Protein AF-A0A1M7YUY5-F1 (afdb_monomer)

Secondary structure (DSSP, 8-state):
---EEEEEE--STT--EEEEEEETTTEEEEEETTTTEEEEEEGGGEEEEEETTEEEEEE--TTS--EEEEEEHHHHHHHHHHHHHHHHHHHHHHS--

Radius of gyration: 13.67 Å; Cα contacts (8 Å, |Δi|>4): 174; chains: 1; bounding box: 39×31×27 Å

Foldseek 3Di:
DDWDWDWFQFPDPVSWIKIWIQALVFKIWIDTPPPRDIDIAGNVQWDWDDDPQKIKIWGDDVPDDIDITIGGPVVVVVVVVSNVVSPVVVVVVVVVD

Solvent-accessible surface area (backbone atoms only — not comparable to full-atom values): 5400 Å² total; per-residue (Å²): 138,76,71,46,77,47,79,44,59,29,73,52,100,78,55,40,43,35,40,37,36,44,36,53,91,52,35,38,36,36,38,35,58,95,67,88,43,76,47,61,26,44,53,95,40,52,44,81,48,77,59,86,73,31,19,39,41,34,35,42,32,91,97,54,78,68,47,73,49,40,25,37,40,70,59,42,50,51,52,50,50,52,54,50,50,31,48,49,58,50,53,56,64,68,70,77,115

Mean predicted aligned error: 6.81 Å

Organism: NCBI:txid1117707

pLDDT: mean 82.62, std 11.57, range [49.31, 92.75]

Structure (mmCIF, N/CA/C/O backbone):
data_AF-A0A1M7YUY5-F1
#
_entry.id   AF-A0A1M7YUY5-F1
#
loop_
_atom_site.group_PDB
_atom_site.id
_atom_site.type_symbol
_atom_site.label_atom_id
_atom_site.label_alt_id
_atom_site.label_comp_id
_atom_site.label_asym_id
_atom_site.label_entity_id
_atom_site.label_seq_id
_atom_site.pdbx_PDB_ins_code
_atom_site.Cartn_x
_atom_site.Cartn_y
_atom_site.Cartn_z
_atom_site.occupancy
_atom_site.B_iso_or_equiv
_atom_site.auth_seq_id
_atom_site.auth_comp_id
_atom_site.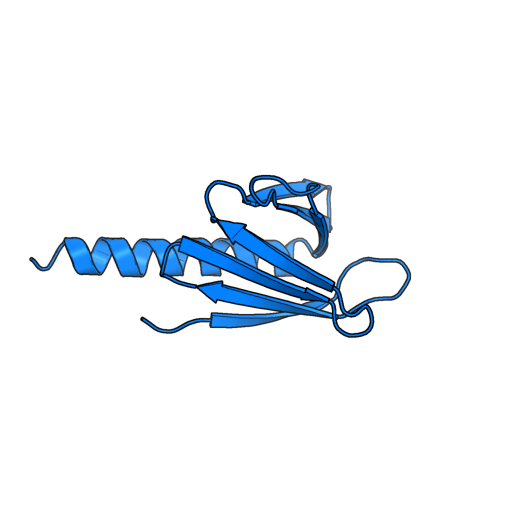auth_asym_id
_atom_site.auth_atom_id
_atom_site.pdbx_PDB_model_num
ATOM 1 N N . MET A 1 1 ? -20.863 2.240 0.495 1.00 56.28 1 MET A N 1
ATOM 2 C CA . MET A 1 1 ? -19.391 2.151 0.452 1.00 56.28 1 MET A CA 1
ATOM 3 C C . MET A 1 1 ? -18.991 1.442 -0.824 1.00 56.28 1 MET A C 1
ATOM 5 O O . MET A 1 1 ? -19.504 0.357 -1.069 1.00 56.28 1 MET A O 1
ATOM 9 N N . ILE A 1 2 ? -18.177 2.083 -1.662 1.00 74.19 2 ILE A N 1
ATOM 10 C CA . ILE A 1 2 ? -17.746 1.531 -2.951 1.00 74.19 2 ILE A CA 1
ATOM 11 C C . ILE A 1 2 ? -16.278 1.150 -2.810 1.00 74.19 2 ILE A C 1
ATOM 13 O O . ILE A 1 2 ? -15.439 2.000 -2.538 1.00 74.19 2 ILE A O 1
ATOM 17 N N . THR A 1 3 ? -15.980 -0.132 -2.971 1.00 82.81 3 THR A N 1
ATOM 18 C CA . THR A 1 3 ? -14.606 -0.623 -3.018 1.00 82.81 3 THR A CA 1
ATOM 19 C C . THR A 1 3 ? -13.960 -0.198 -4.334 1.00 82.81 3 THR A C 1
ATOM 21 O O . THR A 1 3 ? -14.521 -0.445 -5.406 1.00 82.81 3 THR A O 1
ATOM 24 N N . VAL A 1 4 ? -12.784 0.430 -4.273 1.00 87.06 4 VAL A N 1
ATOM 25 C CA . VAL A 1 4 ? -12.058 0.860 -5.474 1.00 87.06 4 VAL A CA 1
ATOM 26 C C . VAL A 1 4 ? -11.063 -0.215 -5.883 1.00 87.06 4 VAL A C 1
ATOM 28 O O . VAL A 1 4 ? -10.244 -0.657 -5.084 1.00 87.06 4 VAL A O 1
ATOM 31 N N . HIS A 1 5 ? -11.118 -0.611 -7.152 1.00 90.94 5 HIS A N 1
ATOM 32 C CA . HIS A 1 5 ? -10.227 -1.606 -7.735 1.00 90.94 5 HIS A CA 1
ATOM 33 C C . HIS A 1 5 ? -9.270 -0.941 -8.722 1.00 90.94 5 HIS A C 1
ATOM 35 O O . HIS A 1 5 ? -9.706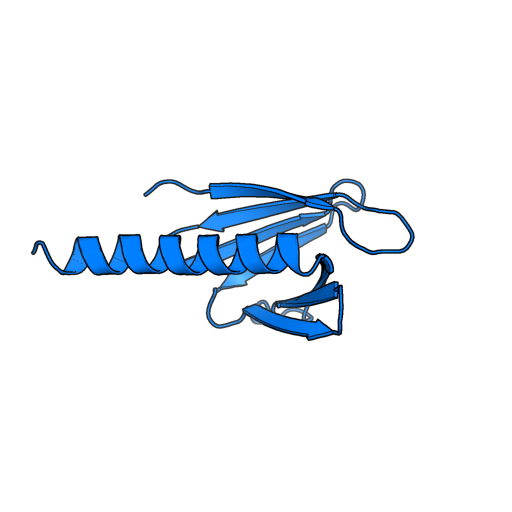 -0.283 -9.673 1.00 90.94 5 HIS A O 1
ATOM 41 N N . ARG A 1 6 ? -7.963 -1.141 -8.540 1.00 90.00 6 ARG A N 1
ATOM 42 C CA . ARG A 1 6 ? -6.930 -0.551 -9.394 1.00 90.00 6 ARG A CA 1
ATOM 43 C C . ARG A 1 6 ? -5.833 -1.553 -9.713 1.00 90.00 6 ARG A C 1
ATOM 45 O O . ARG A 1 6 ? -5.404 -2.312 -8.858 1.00 90.00 6 ARG A O 1
ATOM 52 N N . ASN A 1 7 ? -5.384 -1.572 -10.962 1.00 89.75 7 ASN A N 1
ATOM 53 C CA . ASN A 1 7 ? -4.283 -2.431 -11.387 1.00 89.75 7 ASN A CA 1
ATOM 54 C C . ASN A 1 7 ? -3.043 -1.576 -11.604 1.00 89.75 7 ASN A C 1
ATOM 56 O O . ASN A 1 7 ? -3.080 -0.669 -12.433 1.00 89.75 7 ASN A O 1
ATOM 60 N N . TYR A 1 8 ? -1.953 -1.923 -10.932 1.00 89.75 8 TYR A N 1
ATOM 61 C CA . TYR A 1 8 ? -0.666 -1.265 -11.100 1.00 89.75 8 TYR A CA 1
ATOM 62 C C . TYR A 1 8 ? 0.376 -2.216 -11.665 1.00 89.75 8 TYR A C 1
ATOM 64 O O . TYR A 1 8 ? 0.346 -3.430 -11.433 1.00 89.75 8 TYR A O 1
ATOM 72 N N . PHE A 1 9 ? 1.323 -1.649 -12.405 1.00 87.00 9 PHE A N 1
ATOM 73 C CA . PHE A 1 9 ? 2.507 -2.372 -12.835 1.00 87.00 9 PHE A CA 1
ATOM 74 C C . PHE A 1 9 ? 3.577 -2.251 -11.759 1.00 87.00 9 PHE A C 1
ATOM 76 O O . PHE A 1 9 ? 3.994 -1.159 -11.377 1.00 87.00 9 PHE A O 1
ATOM 83 N N . MET A 1 10 ? 4.031 -3.395 -11.266 1.00 85.56 10 MET A N 1
ATOM 84 C CA . MET A 1 10 ? 5.144 -3.450 -10.343 1.00 85.56 10 MET A CA 1
ATOM 85 C C . MET A 1 10 ? 6.434 -3.162 -11.092 1.00 85.56 10 MET A C 1
ATOM 87 O O . MET A 1 10 ? 6.707 -3.734 -12.147 1.00 85.56 10 MET A O 1
ATOM 91 N N . HIS A 1 11 ? 7.280 -2.346 -10.484 1.00 82.75 11 HIS A N 1
ATOM 92 C CA . HIS A 1 11 ? 8.619 -2.068 -10.972 1.00 82.75 11 HIS A CA 1
ATOM 93 C C . HIS A 1 11 ? 9.612 -3.155 -10.509 1.00 82.75 11 HIS A C 1
ATOM 95 O O . HIS A 1 11 ? 10.687 -2.857 -9.982 1.00 82.75 11 HIS A O 1
ATOM 101 N N . ASP A 1 12 ? 9.216 -4.427 -10.653 1.00 77.06 12 ASP A N 1
ATOM 102 C CA . ASP A 1 12 ? 10.043 -5.607 -10.381 1.00 77.06 12 ASP A CA 1
ATOM 103 C C . ASP A 1 12 ? 10.694 -6.140 -11.671 1.00 77.06 12 ASP A C 1
ATOM 105 O O . ASP A 1 12 ? 10.395 -5.681 -12.771 1.00 77.06 12 ASP A O 1
ATOM 109 N N . HIS A 1 13 ? 11.600 -7.115 -11.548 1.00 67.94 13 HIS A N 1
ATOM 110 C CA . HIS A 1 13 ? 12.311 -7.687 -12.702 1.00 67.94 13 HIS A CA 1
ATOM 111 C C . HIS A 1 13 ? 11.382 -8.306 -13.768 1.00 67.94 13 HIS A C 1
ATOM 113 O O . HIS A 1 13 ? 11.816 -8.480 -14.904 1.00 67.94 13 HIS A O 1
ATOM 119 N N . ASN A 1 14 ? 10.125 -8.621 -13.432 1.00 69.31 14 ASN A N 1
ATOM 120 C CA . ASN A 1 14 ? 9.165 -9.253 -14.334 1.00 69.31 14 ASN A CA 1
ATOM 121 C C . ASN A 1 14 ? 8.020 -8.328 -14.783 1.00 69.31 14 ASN A C 1
ATOM 123 O O . ASN A 1 14 ? 7.151 -8.792 -15.520 1.00 69.31 14 ASN A O 1
ATOM 127 N N . HIS A 1 15 ? 7.994 -7.052 -14.375 1.00 71.25 15 HIS A N 1
ATOM 128 C CA . HIS A 1 15 ? 6.862 -6.146 -14.619 1.00 71.25 15 HIS A CA 1
ATOM 129 C C . HIS A 1 15 ? 5.512 -6.774 -14.241 1.00 71.25 15 HIS A C 1
ATOM 131 O O . HIS A 1 15 ? 4.522 -6.684 -14.976 1.00 71.25 15 HIS A O 1
ATOM 137 N N . ASN A 1 16 ? 5.482 -7.470 -13.102 1.00 81.25 16 ASN A N 1
ATOM 138 C CA . ASN A 1 16 ? 4.268 -8.121 -12.630 1.00 81.25 16 ASN A CA 1
ATOM 139 C C . ASN A 1 16 ? 3.131 -7.106 -12.451 1.00 81.25 16 ASN A C 1
ATOM 141 O O . ASN A 1 16 ? 3.354 -5.965 -12.057 1.00 81.25 16 ASN A O 1
ATOM 145 N N . LYS A 1 17 ? 1.891 -7.532 -12.693 1.00 86.94 17 LYS A N 1
ATOM 146 C CA . LYS A 1 17 ? 0.712 -6.720 -12.374 1.00 86.94 17 LYS A CA 1
ATOM 147 C C . LYS A 1 17 ? 0.254 -7.022 -10.954 1.00 86.94 17 LYS A C 1
ATOM 149 O O . LYS A 1 17 ? 0.172 -8.188 -10.569 1.00 86.94 17 LYS A O 1
ATOM 154 N N . ALA A 1 18 ? -0.066 -5.980 -10.207 1.00 89.06 18 ALA A N 1
ATOM 155 C CA . ALA A 1 18 ? -0.667 -6.078 -8.890 1.00 89.06 18 ALA A CA 1
ATOM 156 C C . ALA A 1 18 ? -2.062 -5.446 -8.935 1.00 89.06 18 ALA A C 1
ATOM 158 O O . ALA A 1 18 ? -2.219 -4.303 -9.366 1.00 89.06 18 ALA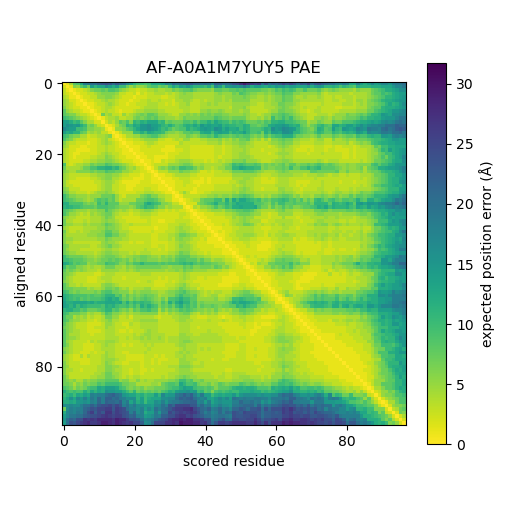 A O 1
ATOM 159 N N . HIS A 1 19 ? -3.065 -6.214 -8.530 1.00 91.62 19 HIS A N 1
ATOM 160 C CA . HIS A 1 19 ? -4.432 -5.753 -8.358 1.00 91.62 19 HIS A CA 1
ATOM 161 C C . HIS A 1 19 ? -4.605 -5.275 -6.923 1.00 91.62 19 HIS A C 1
ATOM 163 O O . HIS A 1 19 ? -4.456 -6.063 -5.997 1.00 91.62 19 HIS A O 1
ATOM 169 N N . PHE A 1 20 ? -4.902 -3.998 -6.748 1.00 91.50 20 PHE A N 1
ATOM 170 C CA . PHE A 1 20 ? -5.167 -3.370 -5.467 1.00 91.50 20 PHE A CA 1
ATOM 171 C C . PHE A 1 20 ? -6.658 -3.137 -5.327 1.00 91.50 20 PHE A C 1
ATOM 173 O O . PHE A 1 20 ? -7.320 -2.642 -6.241 1.00 91.50 20 PHE A O 1
ATOM 180 N N . GLN A 1 21 ? -7.163 -3.459 -4.152 1.00 91.56 21 GLN A N 1
ATOM 181 C CA . GLN A 1 21 ? -8.536 -3.244 -3.770 1.00 91.56 21 GLN A CA 1
ATOM 182 C C . GLN A 1 21 ? -8.531 -2.407 -2.492 1.00 91.56 21 GLN A C 1
ATOM 184 O O . GLN A 1 21 ? -8.182 -2.883 -1.412 1.00 91.56 21 GLN A O 1
ATOM 189 N N . VAL A 1 22 ? -8.871 -1.131 -2.647 1.00 90.00 22 VAL A N 1
ATOM 190 C CA . VAL A 1 22 ? -8.947 -0.151 -1.563 1.00 90.00 22 VAL A CA 1
ATOM 191 C C . VAL A 1 22 ? -10.348 -0.236 -0.974 1.00 90.00 22 VAL A C 1
ATOM 193 O O . VAL A 1 22 ? -11.335 0.100 -1.639 1.00 90.00 22 VAL A O 1
ATOM 196 N N . ASN A 1 23 ? -10.444 -0.737 0.255 1.00 86.50 23 ASN A N 1
ATOM 197 C CA . ASN A 1 23 ? -11.715 -0.899 0.937 1.00 86.50 23 ASN A CA 1
ATOM 198 C C . ASN A 1 23 ? -11.957 0.284 1.890 1.00 86.50 23 ASN A C 1
ATOM 200 O O . ASN A 1 23 ? -11.182 0.462 2.831 1.00 86.50 23 ASN A O 1
ATOM 204 N N . PRO A 1 24 ? -13.047 1.058 1.725 1.00 77.88 24 PRO A N 1
ATOM 205 C CA . PRO A 1 24 ? -13.375 2.179 2.617 1.00 77.88 24 PRO A CA 1
ATOM 206 C C . PRO A 1 24 ? -13.676 1.759 4.064 1.00 77.88 24 PRO A C 1
ATOM 208 O O . PRO A 1 24 ? -13.846 2.605 4.931 1.00 77.88 24 PRO A O 1
ATOM 211 N N . VAL A 1 25 ? -13.722 0.453 4.344 1.00 77.50 25 VAL A N 1
ATOM 212 C CA . VAL A 1 25 ? -13.800 -0.111 5.699 1.00 77.50 25 VAL A CA 1
ATOM 213 C C . VAL A 1 25 ? -12.429 -0.099 6.416 1.00 77.50 25 VAL A C 1
ATOM 215 O O . VAL A 1 25 ? -12.340 -0.528 7.561 1.00 77.50 25 VAL A O 1
ATOM 218 N N . GLY A 1 26 ? -11.355 0.393 5.781 1.00 84.00 26 GLY A N 1
ATOM 219 C CA . GLY A 1 26 ? -10.061 0.651 6.437 1.00 84.00 26 GLY A CA 1
ATOM 220 C C . GLY A 1 26 ? -8.942 -0.344 6.110 1.00 84.00 26 GLY A C 1
ATOM 221 O O . GLY A 1 26 ? -7.960 -0.435 6.848 1.00 84.00 26 GLY A O 1
ATOM 222 N N . HIS A 1 27 ? -9.072 -1.118 5.030 1.00 88.44 27 HIS A N 1
ATOM 223 C CA . HIS A 1 27 ? -8.066 -2.107 4.633 1.00 88.44 27 HIS A CA 1
ATOM 224 C C . HIS A 1 27 ? -7.805 -2.132 3.128 1.00 88.44 27 HIS A C 1
ATOM 226 O O . HIS A 1 27 ? -8.629 -1.738 2.302 1.00 88.44 27 HIS A O 1
ATOM 232 N N . LEU A 1 28 ? -6.621 -2.627 2.789 1.00 90.81 28 LEU A N 1
ATOM 233 C CA . LEU A 1 28 ? -6.090 -2.789 1.452 1.00 90.81 28 LEU A CA 1
ATOM 234 C C . LEU A 1 28 ? -5.858 -4.273 1.177 1.00 90.81 28 LEU A C 1
ATOM 236 O O . LEU A 1 28 ? -5.093 -4.932 1.889 1.00 90.81 28 LEU A O 1
ATOM 240 N N . ASP A 1 29 ? -6.462 -4.768 0.104 1.00 91.25 29 ASP A N 1
ATOM 241 C CA . ASP A 1 29 ? -6.185 -6.097 -0.430 1.00 91.25 29 ASP A CA 1
ATOM 242 C C . ASP A 1 29 ? -5.339 -5.983 -1.698 1.00 91.25 29 ASP A C 1
ATOM 244 O O . ASP A 1 29 ? -5.554 -5.100 -2.532 1.00 91.25 29 ASP A O 1
ATOM 248 N N . ILE A 1 30 ? -4.359 -6.873 -1.851 1.00 90.81 30 ILE A N 1
ATOM 249 C CA . ILE A 1 30 ? -3.450 -6.881 -2.998 1.00 90.81 30 ILE A CA 1
ATOM 250 C C . ILE A 1 30 ? -3.307 -8.297 -3.533 1.00 90.81 30 ILE A C 1
ATOM 252 O O . ILE A 1 30 ? -2.856 -9.189 -2.817 1.00 90.81 30 ILE A O 1
ATOM 256 N N . ASP A 1 31 ? -3.596 -8.486 -4.815 1.00 90.94 31 ASP A N 1
ATOM 257 C CA . ASP A 1 31 ? -3.341 -9.727 -5.540 1.00 90.94 31 ASP A CA 1
ATOM 258 C C . ASP A 1 31 ? -2.229 -9.538 -6.581 1.00 90.94 31 ASP A C 1
ATOM 260 O O . ASP A 1 31 ? -2.317 -8.704 -7.487 1.00 90.94 31 ASP A O 1
ATOM 264 N N . ILE A 1 32 ? -1.152 -10.315 -6.456 1.00 87.75 32 ILE A N 1
ATOM 265 C CA . ILE A 1 32 ? -0.040 -10.310 -7.409 1.00 87.75 32 ILE A CA 1
ATOM 266 C C . ILE A 1 32 ? -0.332 -11.315 -8.521 1.00 87.75 32 ILE A C 1
ATOM 268 O O . ILE A 1 32 ? -0.047 -12.519 -8.413 1.00 87.75 32 ILE A O 1
ATOM 272 N N . ILE A 1 33 ? -0.828 -10.785 -9.636 1.00 83.00 33 ILE A N 1
ATOM 273 C CA . ILE A 1 33 ? -1.224 -11.554 -10.810 1.00 83.00 33 ILE A CA 1
ATOM 274 C C . ILE A 1 33 ? -0.017 -12.348 -11.327 1.00 83.00 33 ILE A C 1
ATOM 276 O O . ILE A 1 33 ? 1.063 -11.809 -11.580 1.00 83.00 33 ILE A O 1
ATOM 280 N N . GLY A 1 34 ? -0.197 -13.663 -11.464 1.00 77.12 34 GLY A N 1
ATOM 281 C CA . GLY A 1 34 ? 0.835 -14.587 -11.946 1.00 77.12 34 GLY A CA 1
ATOM 282 C C . GLY A 1 34 ? 1.778 -15.143 -10.872 1.00 77.12 34 GLY A C 1
ATOM 283 O O . GLY A 1 34 ? 2.611 -15.987 -11.194 1.00 77.12 34 GLY A O 1
ATOM 284 N N . ARG A 1 35 ? 1.657 -14.731 -9.600 1.00 77.31 35 ARG A N 1
ATOM 285 C CA . ARG A 1 35 ? 2.424 -15.317 -8.479 1.00 77.31 35 ARG A CA 1
ATOM 286 C C . ARG A 1 35 ? 1.571 -16.037 -7.432 1.00 77.31 35 ARG A C 1
ATOM 288 O O . ARG A 1 35 ? 2.155 -16.621 -6.522 1.00 77.31 35 ARG A O 1
ATOM 295 N N . ASN A 1 36 ? 0.240 -16.024 -7.568 1.00 78.19 36 ASN A N 1
ATOM 296 C CA . ASN A 1 36 ? -0.712 -16.596 -6.604 1.00 78.19 36 ASN A CA 1
ATOM 297 C C . ASN A 1 36 ? -0.427 -16.116 -5.167 1.00 78.19 36 ASN A C 1
ATOM 299 O O . ASN A 1 36 ? -0.369 -16.907 -4.224 1.00 78.19 36 ASN A O 1
ATOM 303 N N . LYS A 1 37 ? -0.135 -14.817 -5.026 1.00 84.69 37 LYS A N 1
ATOM 304 C CA . LYS A 1 37 ? 0.164 -14.176 -3.745 1.00 84.69 37 LYS A CA 1
ATOM 305 C C . LYS A 1 37 ? -0.880 -13.114 -3.477 1.00 84.69 37 LYS A C 1
ATOM 307 O O . LYS A 1 37 ? -0.973 -12.155 -4.234 1.00 84.69 37 LYS A O 1
ATOM 312 N N . PHE A 1 38 ? -1.570 -13.287 -2.362 1.00 88.25 38 PHE A N 1
ATOM 313 C CA . PHE A 1 38 ? -2.548 -12.350 -1.849 1.00 88.25 38 PHE A CA 1
ATOM 314 C C . PHE A 1 38 ? -2.048 -11.753 -0.535 1.00 88.25 38 PHE A C 1
ATOM 316 O O . PHE A 1 38 ? -1.500 -12.470 0.311 1.00 88.25 38 PHE A O 1
ATOM 323 N N . TYR A 1 39 ? -2.239 -10.452 -0.375 1.00 89.38 39 TYR A N 1
ATOM 324 C CA . TYR A 1 39 ? -1.894 -9.705 0.821 1.00 89.38 39 TYR A CA 1
ATOM 325 C C . TYR A 1 39 ? -3.106 -8.934 1.318 1.00 89.38 39 TYR A C 1
ATOM 327 O O . TYR A 1 39 ? -3.826 -8.342 0.522 1.00 89.38 39 TYR A O 1
ATOM 335 N N . HIS A 1 40 ? -3.274 -8.912 2.635 1.00 89.94 40 HIS A N 1
ATOM 336 C CA . HIS A 1 40 ? -4.284 -8.122 3.321 1.00 89.94 40 HIS A CA 1
ATOM 337 C C . HIS A 1 40 ? -3.590 -7.245 4.361 1.00 89.94 40 HIS A C 1
ATOM 339 O O . HIS A 1 40 ? -2.678 -7.707 5.054 1.00 89.94 40 HIS A O 1
ATOM 345 N N . CYS A 1 41 ? -3.965 -5.974 4.450 1.00 90.44 41 CYS A N 1
ATOM 346 C CA . CYS A 1 41 ? -3.373 -5.043 5.402 1.00 90.44 41 CYS A CA 1
ATOM 347 C C . CYS A 1 41 ? -4.345 -3.920 5.743 1.00 90.44 41 CYS A C 1
ATOM 349 O O . CYS A 1 41 ? -4.943 -3.335 4.849 1.00 90.44 41 CYS A O 1
ATOM 351 N N . GLU A 1 42 ? -4.451 -3.560 7.015 1.00 89.81 42 GLU A N 1
ATOM 352 C CA . GLU A 1 42 ? -5.147 -2.336 7.426 1.00 89.81 42 GLU A CA 1
ATOM 353 C C . GLU A 1 42 ? -4.366 -1.103 6.965 1.00 89.81 42 GLU A C 1
ATOM 355 O O . GLU A 1 42 ? -3.132 -1.145 6.914 1.00 89.81 42 GLU A O 1
ATOM 360 N N . PHE A 1 43 ? -5.059 -0.006 6.651 1.00 87.06 43 PHE A N 1
ATOM 361 C CA . PHE A 1 43 ? -4.420 1.223 6.164 1.00 87.06 43 PHE A CA 1
ATOM 362 C C . PHE A 1 43 ? -3.387 1.784 7.146 1.00 87.06 43 PHE A C 1
ATOM 364 O O . PHE A 1 43 ? -2.331 2.239 6.715 1.00 87.06 43 PHE A O 1
ATOM 371 N N . GLU A 1 44 ? -3.626 1.654 8.453 1.00 85.25 44 GLU A N 1
ATOM 372 C CA . GLU A 1 44 ? -2.686 2.065 9.510 1.00 85.25 44 GLU A CA 1
ATOM 373 C C . GLU A 1 44 ? -1.344 1.315 9.457 1.00 85.25 44 GLU A C 1
ATOM 375 O O . GLU A 1 44 ? -0.330 1.782 9.976 1.00 85.25 44 GLU A O 1
ATOM 380 N N . ASN A 1 45 ? -1.327 0.144 8.819 1.00 89.62 45 ASN A N 1
ATOM 381 C CA . ASN A 1 45 ? -0.155 -0.708 8.674 1.00 89.62 45 ASN A CA 1
ATOM 382 C C . ASN A 1 45 ? 0.464 -0.637 7.265 1.00 89.62 45 ASN A C 1
ATOM 384 O O . ASN A 1 45 ? 1.361 -1.433 6.959 1.00 89.62 45 ASN A O 1
ATOM 388 N N . VAL A 1 46 ? 0.004 0.292 6.415 1.00 90.25 46 VAL A N 1
ATOM 389 C CA . VAL A 1 46 ? 0.564 0.560 5.084 1.00 90.25 46 VAL A CA 1
ATOM 390 C C . VAL A 1 46 ? 1.479 1.784 5.138 1.00 90.25 46 VAL A C 1
ATOM 392 O O . VAL A 1 46 ? 1.096 2.860 5.581 1.00 90.25 46 VAL A O 1
ATOM 39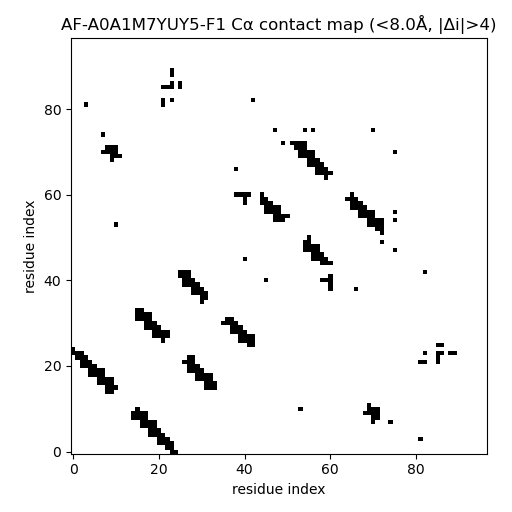5 N N . PHE A 1 47 ? 2.697 1.626 4.628 1.00 90.44 47 PHE A N 1
ATOM 396 C CA . PHE A 1 47 ? 3.726 2.660 4.599 1.00 90.44 47 PHE A CA 1
ATOM 397 C C . PHE A 1 47 ? 4.221 2.883 3.174 1.00 90.44 47 PHE A C 1
ATOM 399 O O . PHE A 1 47 ? 4.469 1.928 2.434 1.00 90.44 47 PHE A O 1
ATOM 406 N N . PHE A 1 48 ? 4.418 4.147 2.813 1.00 91.75 48 PHE A N 1
ATOM 407 C CA . PHE A 1 48 ? 4.906 4.561 1.502 1.00 91.75 48 PHE A CA 1
ATOM 408 C C . PHE A 1 48 ? 6.298 5.179 1.646 1.00 91.75 48 PHE A C 1
ATOM 410 O O . PHE A 1 48 ? 6.473 6.187 2.325 1.00 91.75 48 PHE A O 1
ATOM 417 N N . GLU A 1 49 ? 7.293 4.577 0.999 1.00 91.88 49 GLU A N 1
ATOM 418 C CA . GLU A 1 49 ? 8.673 5.067 0.968 1.00 91.88 49 GLU A CA 1
ATOM 419 C C . GLU A 1 49 ? 9.048 5.458 -0.467 1.00 91.88 49 GLU A C 1
ATOM 421 O O . GLU A 1 49 ? 9.270 4.600 -1.326 1.00 91.88 49 GLU A O 1
ATOM 426 N N . SER A 1 50 ? 9.104 6.758 -0.755 1.00 88.94 50 SER A N 1
ATOM 427 C CA . SER A 1 50 ? 9.470 7.265 -2.083 1.00 88.94 50 SER A CA 1
ATOM 428 C C . SER A 1 50 ? 10.989 7.328 -2.260 1.00 88.94 50 SER A C 1
ATOM 430 O O . SER A 1 50 ? 11.702 7.949 -1.475 1.00 88.94 50 SER A O 1
ATOM 432 N N . HIS A 1 51 ? 11.484 6.715 -3.333 1.00 87.50 51 HIS A N 1
ATOM 433 C CA . HIS A 1 51 ? 12.889 6.649 -3.728 1.00 87.50 51 HIS A CA 1
ATOM 434 C C . HIS A 1 51 ? 13.045 7.086 -5.195 1.00 87.50 51 HIS A C 1
ATOM 436 O O . HIS A 1 51 ? 13.114 6.263 -6.112 1.00 87.50 51 HIS A O 1
ATOM 442 N N . GLY A 1 52 ? 13.110 8.400 -5.424 1.00 88.12 52 GLY A N 1
ATOM 443 C CA . GLY A 1 52 ? 13.215 8.974 -6.769 1.00 88.12 52 GLY A CA 1
ATOM 444 C C . GLY A 1 52 ? 11.938 8.754 -7.586 1.00 88.12 52 GLY A C 1
ATOM 445 O O . GLY A 1 52 ? 10.872 9.232 -7.209 1.00 88.12 52 GLY A O 1
ATOM 446 N N . GLU A 1 53 ? 12.046 8.024 -8.697 1.00 88.31 53 GLU A N 1
ATOM 447 C CA . GLU A 1 53 ? 10.927 7.718 -9.612 1.00 88.31 53 GLU A CA 1
ATOM 448 C C . GLU A 1 53 ? 10.121 6.467 -9.214 1.00 88.31 53 GLU A C 1
ATOM 450 O O . GLU A 1 53 ? 9.222 6.026 -9.938 1.00 88.31 53 GLU A O 1
ATOM 455 N N . LYS A 1 54 ? 10.458 5.862 -8.072 1.00 91.50 54 LYS A N 1
ATOM 456 C CA . LYS A 1 54 ? 9.809 4.657 -7.558 1.00 91.50 54 LYS A CA 1
ATOM 457 C C . LYS A 1 54 ? 9.361 4.888 -6.132 1.00 91.50 54 LYS A C 1
ATOM 459 O O . LYS A 1 54 ? 10.097 5.466 -5.339 1.00 91.50 54 LYS A O 1
ATOM 464 N N . THR A 1 55 ? 8.220 4.327 -5.776 1.00 92.75 55 THR A N 1
ATOM 465 C CA . THR A 1 55 ? 7.739 4.320 -4.399 1.00 92.75 55 THR A CA 1
ATOM 466 C C . THR A 1 55 ? 7.520 2.889 -3.960 1.00 92.75 55 THR A C 1
ATOM 468 O O . THR A 1 55 ? 6.870 2.086 -4.631 1.00 92.75 55 THR A O 1
ATOM 471 N N . LYS A 1 56 ? 8.114 2.551 -2.824 1.00 92.38 56 LYS A N 1
ATOM 472 C CA . LYS A 1 56 ? 7.972 1.257 -2.185 1.00 92.38 56 LYS A CA 1
ATOM 473 C C . LYS A 1 56 ? 6.809 1.331 -1.206 1.00 92.38 56 LYS A C 1
ATOM 475 O O . LYS A 1 56 ? 6.873 2.037 -0.205 1.00 92.38 56 LYS A O 1
ATOM 480 N N . VAL A 1 57 ? 5.763 0.575 -1.498 1.00 91.81 57 VAL A N 1
ATOM 481 C CA . VAL A 1 57 ? 4.614 0.389 -0.616 1.00 91.81 57 VAL A CA 1
ATOM 482 C C . VAL A 1 57 ? 4.880 -0.852 0.219 1.00 91.81 57 VAL A C 1
ATOM 484 O O . VAL A 1 57 ? 5.099 -1.934 -0.326 1.00 91.81 57 VAL A O 1
ATOM 487 N N . THR A 1 58 ? 4.907 -0.700 1.534 1.00 92.12 58 THR A N 1
ATOM 488 C CA . THR A 1 58 ? 5.138 -1.788 2.485 1.00 92.12 58 THR A CA 1
ATOM 489 C C . THR A 1 58 ? 3.896 -1.955 3.338 1.00 92.12 58 THR A C 1
ATOM 491 O O . THR A 1 58 ? 3.409 -0.976 3.888 1.00 92.12 58 THR A O 1
ATOM 494 N N . GLY A 1 59 ? 3.410 -3.181 3.487 1.00 90.88 59 GLY A N 1
ATOM 495 C CA . GLY A 1 59 ? 2.329 -3.484 4.414 1.00 90.88 59 GLY A CA 1
ATOM 496 C C . GLY A 1 59 ? 2.703 -4.594 5.376 1.00 90.88 59 GLY A C 1
ATOM 497 O O . GLY A 1 59 ? 3.525 -5.473 5.079 1.00 90.88 59 GLY A O 1
ATOM 498 N N . ARG A 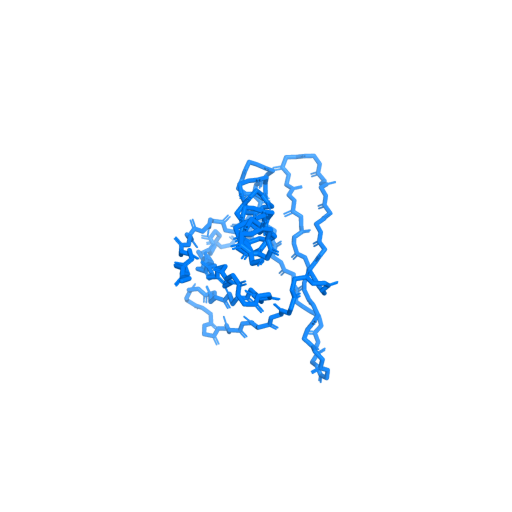1 60 ? 2.104 -4.548 6.562 1.00 88.00 60 ARG A N 1
ATOM 499 C CA . ARG A 1 60 ? 2.289 -5.560 7.597 1.00 88.00 60 ARG A CA 1
ATOM 500 C C . ARG A 1 60 ? 0.939 -6.123 8.013 1.00 88.00 60 ARG A C 1
ATOM 502 O O . ARG A 1 60 ? 0.171 -5.467 8.699 1.00 88.00 60 ARG A O 1
ATOM 509 N N . GLU A 1 61 ? 0.707 -7.383 7.669 1.00 82.19 61 GLU A N 1
ATOM 510 C CA . GLU A 1 61 ? -0.420 -8.129 8.221 1.00 82.19 61 GLU A CA 1
ATOM 511 C C . GLU A 1 61 ? -0.072 -8.619 9.644 1.00 82.19 61 GLU A C 1
ATOM 513 O O . GLU A 1 61 ? 1.031 -9.153 9.849 1.00 82.19 61 GLU A O 1
ATOM 518 N N . PRO A 1 62 ? -0.974 -8.473 10.633 1.00 75.62 62 PRO A N 1
ATOM 519 C CA . PRO A 1 62 ? -0.765 -9.003 11.976 1.00 75.62 62 PRO A CA 1
ATOM 520 C C . PRO A 1 62 ? -0.449 -10.506 11.947 1.00 75.62 62 PRO A C 1
ATOM 522 O O . PRO A 1 62 ? -1.196 -11.313 11.402 1.00 75.62 62 PRO A O 1
ATOM 525 N N . GLY A 1 63 ? 0.690 -10.898 12.521 1.00 74.00 63 GLY A N 1
ATOM 526 C CA . GLY A 1 63 ? 1.105 -12.304 12.586 1.00 74.00 63 GLY A CA 1
ATOM 527 C C . GLY A 1 63 ? 1.723 -12.882 11.305 1.00 74.00 63 GLY A C 1
ATOM 528 O O . GLY A 1 63 ? 2.122 -14.048 11.318 1.00 74.00 63 GLY A O 1
ATOM 529 N N . LYS A 1 64 ? 1.881 -12.102 10.223 1.00 80.62 64 LYS A N 1
ATOM 530 C CA . LYS A 1 64 ? 2.610 -12.532 9.014 1.00 80.62 64 LYS A CA 1
ATOM 531 C C . LYS A 1 64 ? 3.846 -11.677 8.734 1.00 80.62 64 LYS A C 1
ATOM 533 O O . LYS A 1 64 ? 4.116 -10.662 9.373 1.00 80.62 64 LYS A O 1
ATOM 538 N N . ARG A 1 65 ? 4.650 -12.124 7.762 1.00 82.25 65 ARG A N 1
ATOM 539 C CA . ARG A 1 65 ? 5.791 -11.348 7.257 1.00 82.25 65 ARG A CA 1
ATOM 540 C C . ARG A 1 65 ? 5.290 -10.096 6.543 1.00 82.25 65 ARG A C 1
ATOM 542 O O . ARG A 1 65 ? 4.343 -10.172 5.767 1.00 82.25 65 ARG A O 1
ATOM 549 N N . ALA A 1 66 ? 5.988 -8.983 6.764 1.00 87.25 66 ALA A N 1
ATOM 550 C CA . ALA A 1 66 ? 5.762 -7.764 6.003 1.00 87.25 66 ALA A CA 1
ATOM 551 C C . ALA A 1 66 ? 5.973 -8.028 4.505 1.00 87.25 66 ALA A C 1
ATOM 553 O O . ALA A 1 66 ? 6.930 -8.704 4.108 1.00 87.25 66 ALA A O 1
ATOM 554 N N . TRP A 1 67 ? 5.076 -7.493 3.689 1.00 88.94 67 TRP A N 1
ATOM 555 C CA . TRP A 1 67 ? 5.168 -7.516 2.239 1.00 88.94 67 TRP A CA 1
ATOM 556 C C . TRP A 1 67 ? 5.557 -6.130 1.741 1.00 88.94 67 TRP A C 1
ATOM 558 O O . TRP A 1 67 ? 5.329 -5.123 2.407 1.00 88.94 67 TRP A O 1
ATOM 568 N N . HIS A 1 68 ? 6.177 -6.077 0.570 1.00 89.94 68 HIS A N 1
ATOM 569 C CA . HIS A 1 68 ? 6.443 -4.819 -0.103 1.00 89.94 68 HIS A CA 1
ATOM 570 C C . HIS A 1 68 ? 6.272 -4.982 -1.605 1.00 8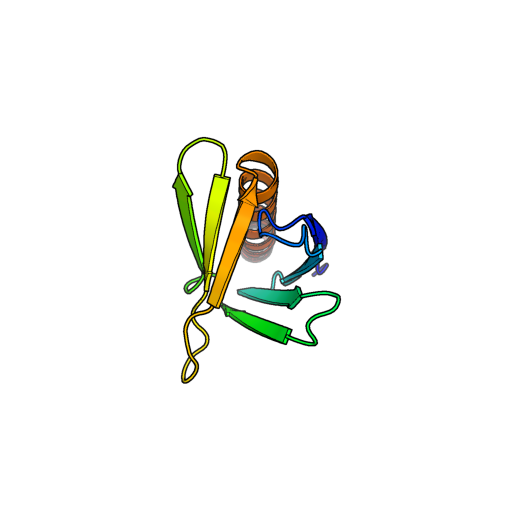9.94 68 HIS A C 1
ATOM 572 O O . HIS A 1 68 ? 6.579 -6.031 -2.178 1.00 89.94 68 HIS A O 1
ATOM 578 N N . VAL A 1 69 ? 5.798 -3.919 -2.232 1.00 89.25 69 VAL A N 1
ATOM 579 C CA . VAL A 1 69 ? 5.621 -3.789 -3.673 1.00 89.25 69 VAL A CA 1
ATOM 580 C C . VAL A 1 69 ? 6.221 -2.458 -4.097 1.00 89.25 69 VAL A C 1
ATOM 582 O O . VAL A 1 69 ? 6.109 -1.460 -3.392 1.00 89.25 69 VAL A O 1
ATOM 585 N N . VAL A 1 70 ? 6.925 -2.452 -5.222 1.00 91.12 70 VAL A N 1
ATOM 586 C CA . VAL A 1 70 ? 7.535 -1.234 -5.761 1.00 91.12 70 VAL A CA 1
ATOM 587 C C . VAL A 1 70 ? 6.686 -0.785 -6.934 1.00 91.12 70 VAL A C 1
ATOM 589 O O . VAL A 1 70 ? 6.523 -1.541 -7.890 1.00 91.12 70 VAL A O 1
ATOM 592 N N . LEU A 1 71 ? 6.145 0.421 -6.841 1.00 90.81 71 LEU A N 1
ATOM 593 C CA . LEU A 1 71 ? 5.338 1.071 -7.867 1.00 90.81 71 LEU A CA 1
ATOM 594 C C . LEU A 1 71 ? 6.101 2.275 -8.433 1.00 90.81 71 LEU A C 1
ATOM 596 O O . LEU A 1 71 ? 7.123 2.691 -7.876 1.00 90.81 71 LEU A O 1
ATOM 600 N N . SER A 1 72 ? 5.621 2.839 -9.541 1.00 91.06 72 SER A N 1
ATOM 601 C CA . SER A 1 72 ? 6.083 4.164 -9.963 1.00 91.06 72 SER A CA 1
ATOM 602 C C . SER A 1 72 ? 5.607 5.226 -8.964 1.00 91.06 72 SER A C 1
ATOM 604 O O . SER A 1 72 ? 4.592 5.036 -8.291 1.00 91.06 72 SER A O 1
ATOM 606 N N . THR A 1 73 ? 6.317 6.350 -8.859 1.00 88.88 73 THR A N 1
ATOM 607 C CA . THR A 1 73 ? 5.889 7.456 -7.981 1.00 88.88 73 THR A CA 1
ATOM 608 C C . THR A 1 73 ? 4.485 7.956 -8.339 1.00 88.88 73 THR A C 1
ATOM 610 O O . THR A 1 73 ? 3.714 8.302 -7.451 1.00 88.88 73 THR A O 1
ATOM 613 N N . GLN A 1 74 ? 4.126 7.944 -9.628 1.00 88.94 74 GLN A N 1
ATOM 614 C CA . GLN A 1 74 ? 2.795 8.338 -10.093 1.00 88.94 74 GLN A CA 1
ATOM 615 C C . GLN A 1 74 ? 1.710 7.356 -9.632 1.00 88.94 74 GLN A C 1
ATOM 617 O O . GLN A 1 74 ? 0.696 7.782 -9.086 1.00 88.94 74 GLN A O 1
ATOM 622 N N . ASP A 1 75 ? 1.941 6.053 -9.807 1.00 90.12 75 ASP A N 1
ATOM 623 C CA . ASP A 1 75 ? 1.002 5.009 -9.383 1.00 90.12 75 ASP A CA 1
ATOM 624 C C . ASP A 1 75 ? 0.822 4.998 -7.862 1.00 90.12 75 ASP A C 1
ATOM 626 O O . ASP A 1 75 ? -0.285 4.838 -7.355 1.00 90.12 75 ASP A O 1
ATOM 630 N N . ALA A 1 76 ? 1.913 5.192 -7.117 1.00 90.06 76 ALA A N 1
ATOM 631 C CA . ALA A 1 76 ? 1.856 5.243 -5.665 1.00 90.06 76 ALA A CA 1
ATOM 632 C C . ALA A 1 76 ? 1.136 6.493 -5.153 1.00 90.06 76 ALA A C 1
ATOM 634 O O . ALA A 1 76 ? 0.369 6.377 -4.205 1.00 90.06 76 ALA A O 1
ATOM 635 N N . ALA A 1 77 ? 1.337 7.654 -5.785 1.00 89.44 77 ALA A N 1
ATOM 636 C CA . ALA A 1 77 ? 0.600 8.870 -5.447 1.00 89.44 77 ALA A CA 1
ATOM 637 C C . ALA A 1 77 ? -0.906 8.710 -5.711 1.00 89.44 77 ALA A C 1
ATOM 639 O O . ALA A 1 77 ? -1.720 9.133 -4.894 1.00 89.44 77 ALA A O 1
ATOM 640 N N . GLU A 1 78 ? -1.282 8.050 -6.812 1.00 91.06 78 GLU A N 1
ATOM 641 C CA . GLU A 1 78 ? -2.683 7.706 -7.067 1.00 91.06 78 GLU A CA 1
ATOM 642 C C . GLU A 1 78 ? -3.2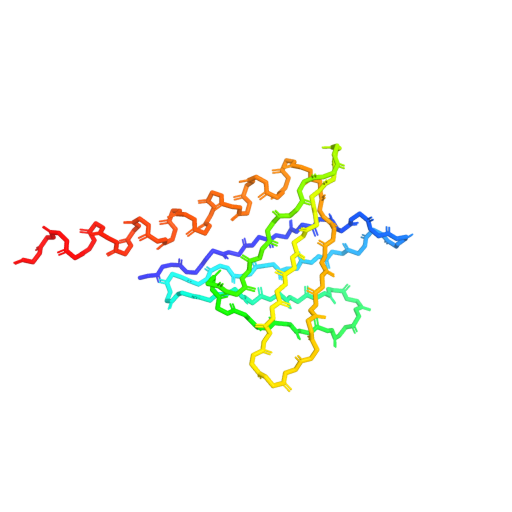33 6.780 -5.973 1.00 91.06 78 GLU A C 1
ATOM 644 O O . GLU A 1 78 ? -4.299 7.049 -5.428 1.00 91.06 78 GLU A O 1
ATOM 649 N N . LEU A 1 79 ? -2.499 5.724 -5.605 1.00 89.75 79 LEU A N 1
ATOM 650 C CA . LEU A 1 79 ? -2.921 4.804 -4.547 1.00 89.75 79 LEU A CA 1
ATOM 651 C C . LEU A 1 79 ? -3.076 5.510 -3.191 1.00 89.75 79 LEU A C 1
ATOM 653 O O . LEU A 1 79 ? -4.045 5.241 -2.484 1.00 89.75 79 LEU A O 1
ATOM 657 N N . THR A 1 80 ? -2.157 6.410 -2.831 1.00 88.38 80 THR A N 1
ATOM 658 C CA . THR A 1 80 ? -2.271 7.229 -1.616 1.00 88.38 80 THR A CA 1
ATOM 659 C C . THR A 1 80 ? -3.552 8.055 -1.642 1.00 88.38 80 THR A C 1
ATOM 661 O O . THR A 1 80 ? -4.331 7.968 -0.698 1.00 88.38 80 THR A O 1
ATOM 664 N N . HIS A 1 81 ? -3.827 8.757 -2.743 1.00 87.19 81 HIS A N 1
ATOM 665 C CA . HIS A 1 81 ? -5.062 9.527 -2.882 1.00 87.19 81 HIS A CA 1
ATOM 666 C C . HIS A 1 81 ? -6.322 8.663 -2.805 1.00 87.19 81 HIS A C 1
ATOM 668 O O . HIS A 1 81 ? -7.311 9.096 -2.231 1.00 87.19 81 HIS A O 1
ATOM 674 N N . LEU A 1 82 ? -6.305 7.435 -3.332 1.00 87.62 82 LEU A N 1
ATOM 675 C CA . LEU A 1 82 ? -7.444 6.520 -3.209 1.00 87.62 82 LEU A CA 1
ATOM 676 C C . LEU A 1 82 ? -7.694 6.081 -1.759 1.00 87.62 82 LEU A C 1
ATOM 678 O O . LEU A 1 82 ? -8.845 5.909 -1.369 1.00 87.62 82 LEU A O 1
ATOM 682 N N . ILE A 1 83 ? -6.635 5.879 -0.970 1.00 85.62 83 ILE A N 1
ATOM 683 C CA . ILE A 1 83 ? -6.749 5.544 0.458 1.00 85.62 83 ILE A CA 1
ATOM 684 C C . ILE A 1 83 ? -7.258 6.754 1.251 1.00 85.62 83 ILE A C 1
ATOM 686 O O . ILE A 1 83 ? -8.131 6.599 2.102 1.00 85.62 83 ILE A O 1
ATOM 690 N N . GLU A 1 84 ? -6.744 7.950 0.958 1.00 82.81 84 GLU A N 1
ATOM 691 C CA . GLU A 1 84 ? -7.195 9.203 1.574 1.00 82.81 84 GLU A CA 1
ATOM 692 C C . GLU A 1 84 ? -8.662 9.498 1.243 1.00 82.81 84 GLU A C 1
ATOM 694 O O . GLU A 1 84 ? -9.444 9.716 2.159 1.00 82.81 84 GLU A O 1
ATOM 699 N N . ASP A 1 85 ? -9.070 9.399 -0.025 1.00 81.56 85 ASP A N 1
ATOM 700 C CA . ASP A 1 85 ? -10.464 9.593 -0.451 1.00 81.56 85 ASP A CA 1
ATOM 701 C C . ASP A 1 85 ? -11.400 8.574 0.219 1.00 81.56 85 ASP A C 1
ATOM 703 O O . ASP A 1 85 ? -12.478 8.923 0.699 1.00 81.56 85 ASP A O 1
ATOM 707 N N . ALA A 1 86 ? -10.966 7.316 0.345 1.00 78.00 86 ALA A N 1
ATOM 708 C CA . ALA A 1 86 ? -11.723 6.292 1.058 1.00 78.00 86 ALA A CA 1
ATOM 709 C C . ALA A 1 86 ? -11.905 6.623 2.556 1.00 78.00 86 ALA A C 1
ATOM 711 O O . ALA A 1 86 ? -12.963 6.326 3.117 1.00 78.00 86 ALA A O 1
ATOM 712 N N . HIS A 1 87 ? -10.913 7.260 3.189 1.00 69.75 87 HIS A N 1
ATOM 713 C CA . HIS A 1 87 ? -11.023 7.789 4.552 1.00 69.75 87 HIS A CA 1
ATOM 714 C C . HIS A 1 87 ? -11.893 9.054 4.631 1.00 69.75 87 HIS A C 1
ATOM 716 O O . HIS A 1 87 ? -12.740 9.150 5.515 1.00 69.75 87 HIS A O 1
ATOM 722 N N . GLU A 1 88 ? -11.753 10.007 3.712 1.00 66.62 88 GLU A N 1
ATOM 723 C CA . GLU A 1 88 ? -12.552 11.240 3.709 1.00 66.62 88 GLU A CA 1
ATOM 724 C C . GLU A 1 88 ? -14.037 10.954 3.453 1.00 66.62 88 GLU A C 1
ATOM 726 O O . GLU A 1 88 ? -14.904 11.535 4.109 1.00 66.62 88 GLU A O 1
ATOM 731 N N . GLN A 1 89 ? -14.363 10.000 2.573 1.00 58.28 89 GLN A N 1
ATOM 732 C CA . GLN A 1 89 ? -15.740 9.533 2.385 1.00 58.28 89 GLN A CA 1
ATOM 733 C C . GLN A 1 89 ? -16.342 8.985 3.688 1.00 58.28 89 GLN A C 1
ATOM 735 O O . GLN A 1 89 ? -17.541 9.150 3.926 1.00 58.28 89 GLN A O 1
ATOM 740 N N . PHE A 1 90 ? -15.530 8.359 4.544 1.00 55.50 90 PHE A N 1
ATOM 741 C CA . PHE A 1 90 ? -15.951 7.907 5.869 1.00 55.50 90 PHE A CA 1
ATOM 742 C C . PHE A 1 90 ? -16.166 9.080 6.841 1.00 55.50 90 PHE A C 1
ATOM 744 O O . PHE A 1 90 ? -17.166 9.101 7.561 1.00 55.50 90 PHE A O 1
ATOM 751 N N . GLU A 1 91 ? -15.290 10.088 6.831 1.00 54.94 91 GLU A N 1
ATOM 752 C CA . GLU A 1 91 ? -15.423 11.276 7.688 1.00 54.94 91 GLU A CA 1
ATOM 753 C C . GLU A 1 91 ? -16.618 12.165 7.315 1.00 54.94 91 GLU A C 1
ATOM 755 O O . GLU A 1 91 ? -17.314 12.663 8.203 1.00 54.94 91 GLU A O 1
ATOM 760 N N . VAL A 1 92 ? -16.907 12.334 6.020 1.00 55.22 92 VAL A N 1
ATOM 761 C CA . VAL A 1 92 ? -18.090 13.075 5.547 1.00 55.22 92 VAL A CA 1
ATOM 762 C C . VAL A 1 92 ? -19.377 12.399 6.024 1.00 55.22 92 VAL A C 1
ATOM 764 O O . VAL A 1 92 ? -20.291 13.078 6.486 1.00 55.22 92 VAL A O 1
ATOM 767 N N . LEU A 1 93 ? -19.430 11.064 6.009 1.00 51.16 93 LEU A N 1
ATOM 768 C CA . LEU A 1 93 ? -20.580 10.295 6.496 1.00 51.16 93 LEU A CA 1
ATOM 769 C C . LEU A 1 93 ? -20.815 10.432 8.012 1.00 51.16 93 LEU A C 1
ATOM 771 O O . LEU A 1 93 ? -21.960 10.342 8.447 1.00 51.16 93 LEU A O 1
ATOM 775 N N . MET A 1 94 ? -19.774 10.672 8.818 1.00 54.28 94 MET A N 1
ATOM 776 C CA . MET A 1 94 ? -19.913 10.909 10.267 1.00 54.28 94 MET A CA 1
ATOM 777 C C . MET A 1 94 ? -20.270 12.3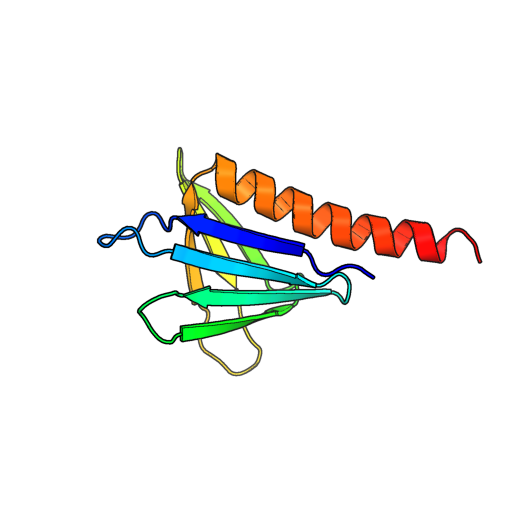57 10.630 1.00 54.28 94 MET A C 1
ATOM 779 O O . MET A 1 94 ? -20.583 12.631 11.787 1.00 54.28 94 MET A O 1
ATOM 783 N N . LYS A 1 95 ? -20.222 13.284 9.668 1.00 50.66 95 LYS A N 1
ATOM 784 C CA . LYS A 1 95 ? -20.560 14.701 9.870 1.00 50.66 95 LYS A CA 1
ATOM 785 C C . LYS A 1 95 ? -22.020 15.048 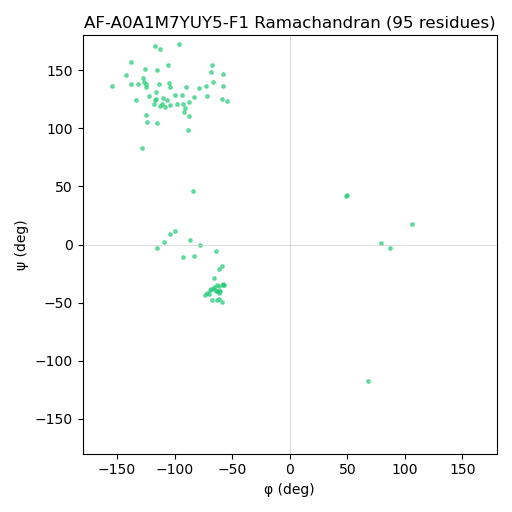9.558 1.00 50.66 95 LYS A C 1
ATOM 787 O O . LYS A 1 95 ? -22.439 16.157 9.877 1.00 50.66 95 LYS A O 1
ATOM 792 N N . ASP A 1 96 ? -22.762 14.126 8.948 1.00 49.44 96 ASP A N 1
ATOM 793 C CA . ASP A 1 96 ? -24.177 14.276 8.562 1.00 49.44 96 ASP A CA 1
ATOM 794 C C . ASP A 1 96 ? -25.157 13.607 9.560 1.00 49.44 96 ASP A C 1
ATOM 796 O O . ASP A 1 96 ? -26.342 13.452 9.263 1.00 49.44 96 ASP A O 1
ATOM 800 N N . LEU A 1 97 ? -24.673 13.190 10.741 1.00 49.31 97 LEU A N 1
ATOM 801 C CA . LEU A 1 97 ? -25.481 12.647 11.848 1.00 49.31 97 LEU A CA 1
ATOM 802 C C . LEU A 1 97 ? -25.633 13.676 12.978 1.00 49.31 97 LEU A C 1
ATOM 804 O O . LEU A 1 97 ? -26.755 13.779 13.524 1.00 49.31 97 LEU A O 1
#

Nearest PDB structures (foldseek):
  6qlz-assembly2_B  TM=6.079E-01  e=2.634E-03  Homo sapiens
  6qlz-assembly3_C  TM=6.035E-01  e=3.441E-03  Homo sapiens
  3sv1-assembly2_B  TM=5.993E-01  e=4.983E-02  Rattus norvegicus
  2ela-assembly1_A  TM=5.772E-01  e=6.170E-02  Homo sapiens
  5yk3-assembly2_B  TM=5.217E-01  e=4.942E+00  Homo sapiens

Sequence (97 aa):
MITVHRNYFMHDHNHNKAHFQVNPVGHLDIDIIGRNKFYHCEFENVFFESHGEKTKVTGREPGKRAWHVVLSTQDAAELTHLIEDAHEQFEVLMKDL